Protein AF-A0A382FVC4-F1 (afdb_monomer_lite)

Foldseek 3Di:
DDPQVVVQVVCVVPDPDDDDDDDAPPFQRAQDDDFDDDPNFTWDQDPNDIDTDLADRRHHVVVSVVD

pLDDT: mean 93.09, std 4.52, range [60.31, 97.12]

Sequence (67 aa):
MNKFLQFSSDLTIHTNLKPLIHISPASGYRARSEFGFKNNAYTKIDDGKKVFMNTSNIPHSSIQKVM

Organism: NCBI:txid408172

Radius of gyration: 17.61 Å; chains: 1; bounding box: 40×16×46 Å

Structure (mmCIF, N/CA/C/O backbone):
data_AF-A0A382FVC4-F1
#
_entry.id   AF-A0A382FVC4-F1
#
loop_
_atom_site.group_PDB
_atom_site.id
_atom_site.type_symbol
_atom_site.label_atom_id
_atom_site.label_alt_id
_atom_site.label_comp_id
_atom_site.label_asym_id
_atom_site.label_entity_id
_atom_site.label_seq_id
_atom_site.pdbx_PDB_ins_code
_atom_site.Cartn_x
_atom_site.Cartn_y
_atom_site.Cartn_z
_atom_site.occupancy
_atom_site.B_iso_or_equiv
_atom_site.auth_seq_id
_atom_site.auth_comp_id
_atom_site.auth_asym_id
_atom_site.auth_atom_id
_atom_site.pdbx_PDB_model_num
ATOM 1 N N . MET A 1 1 ? 15.837 9.772 -2.078 1.00 60.31 1 MET A N 1
ATOM 2 C CA . MET A 1 1 ? 16.512 8.892 -3.059 1.00 60.31 1 MET A CA 1
ATOM 3 C C . MET A 1 1 ? 15.500 8.440 -4.106 1.00 60.31 1 MET A C 1
ATOM 5 O O . MET A 1 1 ? 14.434 7.967 -3.725 1.00 60.31 1 MET A O 1
ATOM 9 N N . ASN A 1 2 ? 15.779 8.632 -5.398 1.00 88.62 2 ASN A N 1
ATOM 10 C CA . ASN A 1 2 ? 14.876 8.230 -6.481 1.00 88.62 2 ASN A CA 1
ATOM 11 C C . ASN A 1 2 ? 15.080 6.737 -6.799 1.00 88.62 2 ASN A C 1
ATOM 13 O O . ASN A 1 2 ? 16.102 6.359 -7.367 1.00 88.62 2 ASN A O 1
ATOM 17 N N . LYS A 1 3 ? 14.106 5.896 -6.427 1.00 91.44 3 LYS A N 1
ATOM 18 C CA . LYS A 1 3 ? 14.175 4.432 -6.593 1.00 91.44 3 LYS A CA 1
ATOM 19 C C . LYS A 1 3 ? 14.314 3.995 -8.057 1.00 91.44 3 LYS A C 1
ATOM 21 O O . LYS A 1 3 ? 14.938 2.974 -8.316 1.00 91.44 3 LYS A O 1
ATOM 26 N N . PHE A 1 4 ? 13.771 4.762 -9.003 1.00 91.81 4 PHE A N 1
ATOM 27 C CA . PHE A 1 4 ? 13.826 4.430 -10.430 1.00 91.81 4 PHE A CA 1
ATOM 28 C C . PHE A 1 4 ? 15.216 4.657 -11.020 1.00 91.81 4 PHE A C 1
ATOM 30 O O . PHE A 1 4 ? 15.684 3.840 -11.810 1.00 91.81 4 PHE A O 1
ATOM 37 N N . LEU A 1 5 ? 15.887 5.740 -10.610 1.00 91.44 5 LEU A N 1
ATOM 38 C CA . LEU A 1 5 ? 17.268 6.007 -11.016 1.00 91.44 5 LEU A CA 1
ATOM 39 C C . LEU A 1 5 ? 18.216 4.947 -10.457 1.00 91.44 5 LEU A C 1
ATOM 41 O O . LEU A 1 5 ? 19.037 4.430 -11.207 1.00 91.44 5 LEU A O 1
ATOM 45 N N . GLN A 1 6 ? 18.048 4.583 -9.180 1.00 92.75 6 GLN A N 1
ATOM 46 C CA . GLN A 1 6 ? 18.843 3.520 -8.565 1.00 92.75 6 GLN A CA 1
ATOM 47 C C . GLN A 1 6 ? 18.660 2.195 -9.313 1.00 92.75 6 GLN A C 1
ATOM 49 O O . GLN A 1 6 ? 19.633 1.637 -9.801 1.00 92.75 6 GLN A O 1
ATOM 54 N N . PHE A 1 7 ? 17.411 1.757 -9.507 1.00 93.19 7 PHE A N 1
ATOM 55 C CA . PHE A 1 7 ? 17.115 0.520 -10.232 1.00 93.19 7 PHE A CA 1
ATOM 56 C C . PHE A 1 7 ? 17.678 0.517 -11.659 1.00 93.19 7 PHE A C 1
ATOM 58 O O . PHE A 1 7 ? 18.241 -0.479 -12.100 1.00 93.19 7 PHE A O 1
ATOM 65 N N . SER A 1 8 ? 17.554 1.637 -12.377 1.00 92.12 8 SER A N 1
ATOM 66 C CA . SER A 1 8 ? 18.086 1.750 -13.739 1.00 92.12 8 SER A CA 1
ATOM 67 C C . SER A 1 8 ? 19.611 1.645 -13.755 1.00 92.12 8 SER A C 1
ATOM 69 O O . SER A 1 8 ? 20.148 0.945 -14.605 1.00 92.12 8 SER A O 1
ATOM 71 N N . SER A 1 9 ? 20.296 2.299 -12.808 1.00 92.50 9 SER A N 1
ATOM 72 C CA . SER A 1 9 ? 21.754 2.220 -12.649 1.00 92.50 9 SER A CA 1
ATOM 73 C C . SER A 1 9 ? 22.205 0.792 -12.352 1.00 92.50 9 SER A C 1
ATOM 75 O O . SER A 1 9 ? 23.094 0.282 -13.031 1.00 92.50 9 SER A O 1
ATOM 77 N N . ASP A 1 10 ? 21.553 0.129 -11.396 1.00 93.81 10 ASP A N 1
ATOM 78 C CA . ASP A 1 10 ? 21.866 -1.246 -10.992 1.00 93.81 10 ASP A CA 1
ATOM 79 C C . ASP A 1 10 ? 21.664 -2.245 -12.143 1.00 93.81 10 ASP A C 1
ATOM 81 O O . ASP A 1 10 ? 22.369 -3.244 -12.241 1.00 93.81 10 ASP A O 1
ATOM 85 N N . LEU A 1 11 ? 20.725 -1.974 -13.054 1.00 94.81 11 LEU A N 1
ATOM 86 C CA . LEU A 1 11 ? 20.438 -2.852 -14.187 1.00 94.81 11 LEU A CA 1
ATOM 87 C C . LEU A 1 11 ? 21.500 -2.768 -15.301 1.00 94.81 11 LEU A C 1
ATOM 89 O O . LEU A 1 11 ? 21.728 -3.756 -16.002 1.00 94.81 11 LEU A O 1
ATOM 93 N N . THR A 1 12 ? 22.170 -1.619 -15.457 1.00 94.06 12 THR A N 1
ATOM 94 C CA . THR A 1 12 ? 23.099 -1.365 -16.580 1.00 94.06 12 THR A CA 1
ATOM 95 C C . THR A 1 12 ? 24.306 -2.299 -16.626 1.00 94.06 12 THR A C 1
ATOM 97 O O . THR A 1 12 ? 24.812 -2.581 -17.710 1.00 94.06 12 THR A O 1
ATOM 100 N N . ILE A 1 13 ? 24.746 -2.831 -15.479 1.00 95.88 13 ILE A N 1
ATOM 101 C CA . ILE A 1 13 ? 25.855 -3.799 -15.425 1.00 95.88 13 ILE A CA 1
ATOM 102 C C . ILE A 1 13 ? 25.459 -5.183 -15.962 1.00 95.88 13 I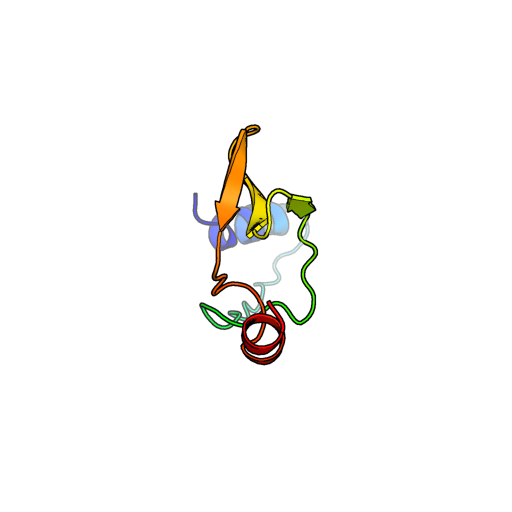LE A C 1
ATOM 104 O O . ILE A 1 13 ? 26.326 -6.013 -16.227 1.00 95.88 13 ILE A O 1
ATOM 108 N N . HIS A 1 14 ? 24.158 -5.445 -16.110 1.00 97.12 14 HIS A N 1
ATOM 109 C CA . HIS A 1 14 ? 23.615 -6.741 -16.512 1.00 97.12 14 HIS A CA 1
ATOM 110 C C . HIS A 1 14 ? 22.978 -6.716 -17.902 1.00 97.12 14 HIS A C 1
ATOM 112 O O . HIS A 1 14 ? 22.916 -7.751 -18.564 1.00 97.12 14 HIS A O 1
ATOM 118 N N . THR A 1 15 ? 22.463 -5.567 -18.347 1.00 96.00 15 THR A N 1
ATOM 119 C CA . THR A 1 15 ? 21.770 -5.457 -19.632 1.00 96.00 15 THR A CA 1
ATOM 120 C C . THR A 1 15 ? 21.670 -4.017 -20.132 1.00 96.00 15 THR A C 1
ATOM 122 O O . THR A 1 15 ? 21.618 -3.068 -19.355 1.00 96.00 15 THR A O 1
ATOM 125 N N . ASN A 1 16 ? 21.552 -3.868 -21.455 1.00 92.81 16 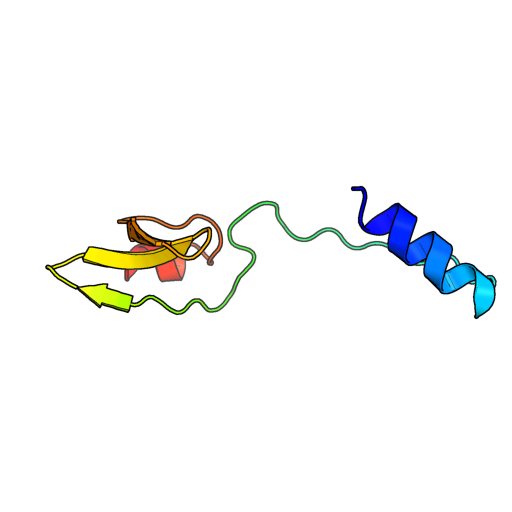ASN A N 1
ATOM 126 C CA . ASN A 1 16 ? 21.244 -2.596 -22.119 1.00 92.81 16 ASN A CA 1
ATOM 127 C C . ASN A 1 16 ? 19.729 -2.322 -22.208 1.00 92.81 16 ASN A C 1
ATOM 129 O O . ASN A 1 16 ? 19.310 -1.329 -22.811 1.00 92.81 16 ASN A O 1
ATOM 133 N N . LEU A 1 17 ? 18.892 -3.210 -21.660 1.00 93.25 17 LEU A N 1
ATOM 134 C 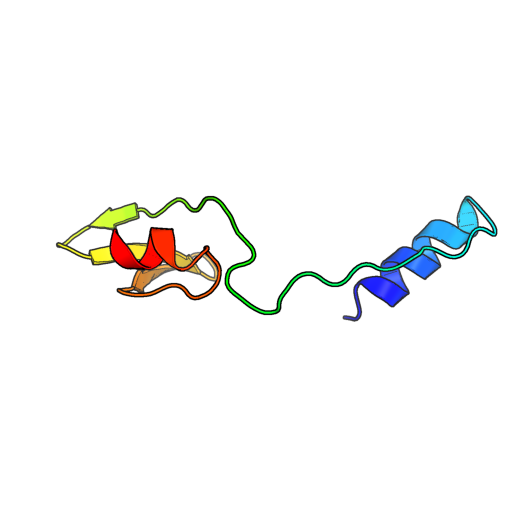CA . LEU A 1 17 ? 17.444 -3.027 -21.634 1.00 93.25 17 LEU A CA 1
ATOM 135 C C . LEU A 1 17 ? 17.066 -1.830 -20.759 1.00 93.25 17 LEU A C 1
ATOM 137 O O . LEU A 1 17 ? 17.504 -1.701 -19.617 1.00 93.25 17 LEU A O 1
ATOM 141 N N . LYS A 1 18 ? 16.187 -0.975 -21.287 1.00 90.06 18 LYS A N 1
ATOM 142 C CA . LYS A 1 18 ? 15.592 0.126 -20.527 1.00 90.06 18 LYS A CA 1
ATOM 143 C C . LYS A 1 18 ? 14.323 -0.375 -19.836 1.00 90.06 18 LYS A C 1
ATOM 145 O O . LYS A 1 18 ? 13.429 -0.861 -20.533 1.00 90.06 18 LYS A O 1
ATOM 150 N N . PRO A 1 19 ? 14.212 -0.269 -18.504 1.00 91.25 19 PRO A N 1
ATOM 151 C CA . PRO A 1 19 ? 13.048 -0.781 -17.804 1.00 91.25 19 PRO A CA 1
ATOM 152 C C . PRO A 1 19 ? 11.808 0.066 -18.098 1.00 91.25 19 PRO A C 1
ATOM 154 O O . PRO A 1 19 ? 11.848 1.296 -18.031 1.00 91.25 19 PRO A O 1
ATOM 157 N N . LEU A 1 20 ? 10.686 -0.601 -18.377 1.00 93.56 20 LEU A N 1
ATOM 158 C CA . LEU A 1 20 ? 9.375 0.039 -18.388 1.00 93.56 20 LEU A CA 1
ATOM 159 C C . LEU A 1 20 ? 8.902 0.213 -16.942 1.00 93.56 20 LEU A C 1
ATOM 161 O O . LEU A 1 20 ? 8.819 -0.753 -16.184 1.00 93.56 20 LEU A O 1
ATOM 165 N N . ILE A 1 21 ? 8.605 1.450 -16.552 1.00 92.06 21 ILE A N 1
ATOM 166 C CA . ILE A 1 21 ? 8.200 1.778 -15.186 1.00 92.06 21 ILE A CA 1
ATOM 167 C C . ILE A 1 21 ? 6.681 1.917 -15.115 1.00 92.06 21 ILE A C 1
ATOM 169 O O . ILE A 1 21 ? 6.096 2.784 -15.761 1.00 92.06 21 ILE A O 1
ATOM 173 N N . HIS A 1 22 ? 6.054 1.094 -14.276 1.00 93.75 22 HIS A N 1
ATOM 174 C CA . HIS A 1 22 ? 4.633 1.187 -13.954 1.00 93.75 22 HIS A CA 1
ATOM 175 C C . HIS A 1 22 ? 4.450 1.822 -12.578 1.00 93.75 22 HIS A C 1
ATOM 177 O O . HIS A 1 22 ? 5.058 1.394 -11.595 1.00 93.75 22 HIS A O 1
ATOM 183 N N . ILE A 1 23 ? 3.607 2.850 -12.506 1.00 93.88 23 ILE A N 1
ATOM 184 C CA . ILE A 1 23 ? 3.368 3.607 -11.277 1.00 93.88 23 ILE A CA 1
ATOM 185 C C . ILE A 1 23 ? 2.093 3.083 -10.617 1.00 93.88 23 ILE A C 1
ATOM 187 O O . ILE A 1 23 ? 1.025 3.064 -11.224 1.00 93.88 23 ILE A O 1
ATOM 191 N N . SER A 1 24 ? 2.214 2.660 -9.360 1.00 94.62 24 SER A N 1
ATOM 192 C CA . SER A 1 24 ? 1.065 2.338 -8.513 1.00 94.62 24 SER A CA 1
ATOM 193 C C . SER A 1 24 ? 0.255 3.605 -8.200 1.00 94.62 24 SER A C 1
ATOM 195 O O . SER A 1 24 ? 0.850 4.677 -8.078 1.00 94.62 24 SER A O 1
ATOM 197 N N . PRO A 1 25 ? -1.068 3.510 -7.970 1.00 95.06 25 PRO A N 1
ATOM 198 C CA . PRO A 1 25 ? -1.827 4.605 -7.373 1.00 95.06 25 PRO A CA 1
ATOM 199 C C . PRO A 1 25 ? -1.148 5.145 -6.107 1.00 95.06 25 PRO A C 1
ATOM 201 O O . PRO A 1 25 ? -0.523 4.386 -5.362 1.00 95.06 25 PRO A O 1
ATOM 204 N N . ALA A 1 26 ? -1.288 6.448 -5.851 1.00 94.19 26 ALA A N 1
ATOM 205 C CA . ALA A 1 26 ? -0.650 7.112 -4.709 1.00 94.19 26 ALA A CA 1
ATOM 206 C C . ALA A 1 26 ? -1.199 6.650 -3.342 1.00 94.19 26 ALA A C 1
ATOM 208 O O . ALA A 1 26 ? -0.519 6.768 -2.324 1.00 94.19 26 ALA A O 1
ATOM 209 N N . SER A 1 27 ? -2.419 6.109 -3.315 1.00 94.31 27 SER A N 1
ATOM 210 C CA . SER A 1 27 ? -3.121 5.606 -2.131 1.00 94.31 27 SER A CA 1
ATOM 211 C C . SER A 1 27 ? -4.011 4.420 -2.509 1.00 94.31 27 SER A C 1
ATOM 213 O O . SER A 1 27 ? -4.243 4.160 -3.690 1.00 94.31 27 SER A O 1
ATOM 215 N N . GLY A 1 28 ? -4.481 3.660 -1.519 1.00 94.88 28 GLY A N 1
ATOM 216 C CA . GLY A 1 28 ? -5.422 2.557 -1.740 1.00 94.88 28 GLY A CA 1
ATOM 217 C C . GLY A 1 28 ? -4.872 1.364 -2.528 1.00 94.88 28 GLY A C 1
ATOM 218 O O . GLY A 1 28 ? -5.625 0.455 -2.865 1.00 94.88 28 GLY A O 1
ATOM 219 N N . TYR A 1 29 ? -3.571 1.346 -2.822 1.00 95.81 29 TYR A N 1
ATOM 220 C CA . TYR A 1 29 ? -2.934 0.333 -3.662 1.00 95.81 29 TYR A CA 1
ATOM 221 C C . TYR A 1 29 ? -2.715 -1.002 -2.944 1.00 95.81 29 TYR A C 1
ATOM 223 O O . TYR A 1 29 ? -2.401 -2.010 -3.579 1.00 95.81 29 TYR A O 1
ATOM 231 N N . ARG A 1 30 ? -2.845 -1.038 -1.611 1.00 96.44 30 ARG A N 1
ATOM 232 C CA . ARG A 1 30 ? -2.590 -2.246 -0.828 1.00 96.44 30 ARG A CA 1
ATOM 233 C C . ARG A 1 30 ? -3.889 -3.020 -0.588 1.00 96.44 30 ARG A C 1
ATOM 235 O O . ARG A 1 30 ? -4.737 -2.610 0.197 1.00 96.44 30 ARG A O 1
ATOM 242 N N . ALA A 1 31 ? -4.019 -4.182 -1.220 1.00 95.94 31 ALA A N 1
ATOM 243 C CA . ALA A 1 31 ? -5.206 -5.037 -1.094 1.00 95.94 31 ALA A CA 1
ATOM 244 C C . ALA A 1 31 ? -5.330 -5.762 0.264 1.00 95.94 31 ALA A C 1
ATOM 246 O O . ALA A 1 31 ? -6.369 -6.342 0.556 1.00 95.94 31 ALA A O 1
ATOM 247 N N . ARG A 1 32 ? -4.277 -5.743 1.095 1.00 96.00 32 ARG A N 1
ATOM 248 C CA . ARG A 1 32 ? -4.251 -6.349 2.437 1.00 96.00 32 ARG A CA 1
ATOM 249 C C . ARG A 1 32 ? -3.385 -5.542 3.402 1.00 96.00 32 ARG A C 1
ATOM 251 O O . ARG A 1 32 ? -2.322 -5.054 3.012 1.00 96.00 32 ARG A O 1
ATOM 258 N N . SER A 1 33 ? -3.799 -5.436 4.659 1.00 94.38 33 SER A N 1
ATOM 259 C CA . SER A 1 33 ? -3.017 -4.794 5.718 1.00 94.38 33 SER A CA 1
ATOM 260 C C . SER A 1 33 ? -3.286 -5.460 7.059 1.00 94.38 33 SER A C 1
ATOM 262 O O . SER A 1 33 ? -4.396 -5.918 7.307 1.00 94.38 33 SER A O 1
ATOM 264 N N . GLU A 1 34 ? -2.263 -5.503 7.904 1.00 94.00 34 GLU A N 1
ATOM 265 C CA . GLU A 1 34 ? -2.332 -6.048 9.257 1.00 94.00 34 GLU A CA 1
ATOM 266 C C . GLU A 1 34 ? -2.154 -4.914 10.259 1.00 94.00 34 GLU A C 1
ATOM 268 O O . GLU A 1 34 ? -1.353 -3.998 10.048 1.00 94.00 34 GLU A O 1
ATOM 273 N N . PHE A 1 35 ? -2.911 -4.982 11.347 1.00 94.94 35 PHE A N 1
ATOM 274 C CA . PHE A 1 35 ? -2.913 -3.980 12.399 1.00 94.94 35 PHE A CA 1
ATOM 275 C C . PHE A 1 35 ? -2.924 -4.685 13.747 1.00 94.94 35 PHE A C 1
ATOM 277 O O . PHE A 1 35 ? -3.665 -5.646 13.944 1.00 94.94 35 PHE A O 1
ATOM 284 N N . GLY A 1 36 ? -2.133 -4.192 14.698 1.00 95.75 36 GLY A N 1
ATOM 285 C CA . GLY A 1 36 ? -2.362 -4.556 16.093 1.00 95.75 36 GLY A CA 1
ATOM 286 C C . GLY A 1 36 ? -3.637 -3.875 16.588 1.00 95.75 36 GLY A C 1
ATOM 287 O O . GLY A 1 36 ? -3.987 -2.812 16.085 1.00 95.75 36 GLY A O 1
ATOM 288 N N . PHE A 1 37 ? -4.293 -4.419 17.605 1.00 94.19 37 PHE A N 1
ATOM 289 C CA . PHE A 1 37 ? -5.453 -3.785 18.233 1.00 94.19 37 PHE A CA 1
ATOM 290 C C . PHE A 1 37 ? -5.247 -3.738 19.747 1.00 94.19 37 PHE A C 1
ATOM 292 O O . PHE A 1 37 ? -4.926 -4.753 20.367 1.00 94.19 37 PHE A O 1
ATOM 299 N N . LYS A 1 38 ? -5.349 -2.550 20.348 1.00 94.38 38 LYS A N 1
ATOM 300 C CA . LYS A 1 38 ? -5.184 -2.347 21.794 1.00 94.38 38 LYS A CA 1
ATOM 301 C C . LYS A 1 38 ? -5.976 -1.122 22.239 1.00 94.38 38 LYS A C 1
ATOM 303 O O . LYS A 1 38 ? -5.976 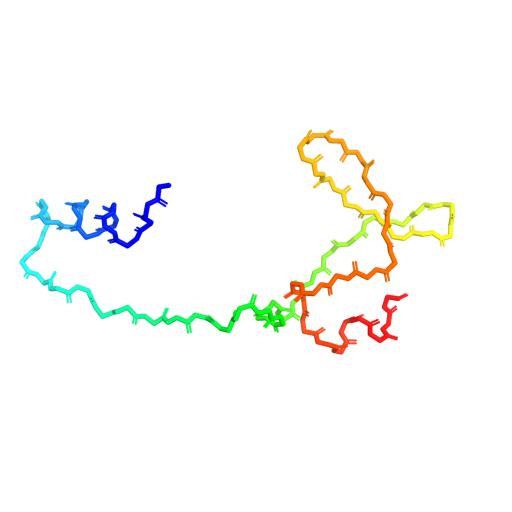-0.119 21.540 1.00 94.38 38 LYS A O 1
ATOM 308 N N . ASN A 1 39 ? -6.586 -1.181 23.424 1.00 91.94 39 ASN A N 1
ATOM 309 C CA . ASN A 1 39 ? -7.331 -0.062 24.019 1.00 91.94 39 ASN A CA 1
ATOM 310 C C . ASN A 1 39 ? -8.384 0.532 23.061 1.00 91.94 39 ASN A C 1
ATOM 312 O O . ASN A 1 39 ? -8.490 1.747 22.933 1.00 91.94 39 ASN A O 1
ATOM 316 N N . ASN A 1 40 ? -9.134 -0.339 22.375 1.00 90.75 40 ASN A N 1
ATOM 317 C CA . ASN A 1 40 ? -10.166 0.034 21.404 1.00 90.75 40 ASN A CA 1
ATOM 318 C C . ASN A 1 40 ? -9.666 0.874 20.208 1.00 90.75 40 ASN A C 1
ATOM 320 O O . ASN A 1 40 ? -10.408 1.682 19.658 1.00 90.75 40 ASN A O 1
ATOM 324 N N . ALA A 1 41 ? -8.401 0.702 19.821 1.00 92.56 41 ALA A N 1
ATOM 325 C CA . ALA A 1 41 ? -7.798 1.393 18.689 1.00 92.56 41 ALA A CA 1
ATOM 326 C C . ALA A 1 41 ? -6.829 0.479 17.924 1.00 92.56 41 ALA A C 1
ATOM 328 O O . ALA A 1 41 ? -6.168 -0.393 18.505 1.00 92.56 41 ALA A O 1
ATOM 329 N N . TYR A 1 42 ? -6.715 0.706 16.612 1.00 95.44 42 TYR A N 1
ATOM 330 C CA . TYR A 1 42 ? -5.721 0.031 15.781 1.00 95.44 42 TYR A CA 1
ATOM 331 C C . TYR A 1 42 ? -4.339 0.619 16.016 1.00 95.44 42 TYR A C 1
ATOM 333 O O . TYR A 1 42 ? -4.174 1.788 16.364 1.00 95.44 42 TYR A O 1
ATOM 341 N N . THR A 1 43 ? -3.321 -0.205 15.810 1.00 96.25 43 THR A N 1
ATOM 342 C CA . THR A 1 43 ? -1.929 0.157 16.029 1.00 96.25 43 THR A CA 1
ATOM 343 C C . THR A 1 43 ? -1.050 -0.325 14.887 1.00 96.25 43 THR A C 1
ATOM 345 O O . THR A 1 43 ? -1.273 -1.396 14.316 1.00 96.25 43 THR A O 1
ATOM 348 N N . LYS A 1 44 ? -0.017 0.458 14.589 1.00 95.00 44 LYS A N 1
ATOM 349 C CA . LYS A 1 44 ? 1.101 0.075 13.722 1.00 95.00 44 LYS A CA 1
ATOM 350 C C . LYS A 1 44 ? 2.424 0.342 14.432 1.00 95.00 44 LYS A C 1
ATOM 352 O O . LYS A 1 44 ? 2.462 1.081 15.418 1.00 95.00 44 LYS A O 1
ATOM 357 N N . ILE A 1 45 ? 3.501 -0.238 13.915 1.00 95.00 45 ILE A N 1
ATOM 358 C CA . ILE A 1 45 ? 4.854 0.198 14.256 1.00 95.00 45 ILE A CA 1
ATOM 359 C C . ILE A 1 45 ? 5.283 1.235 13.223 1.00 95.00 45 ILE A C 1
ATOM 361 O O . ILE A 1 45 ? 5.210 0.980 12.023 1.00 95.00 45 ILE A O 1
ATOM 365 N N . ASP A 1 46 ? 5.696 2.400 13.699 1.00 92.38 46 ASP A N 1
ATOM 366 C CA . ASP A 1 46 ? 6.236 3.490 12.899 1.00 92.38 46 ASP A CA 1
ATOM 367 C C . ASP A 1 46 ? 7.525 3.967 13.565 1.00 92.38 46 ASP A C 1
ATOM 369 O O . ASP A 1 46 ? 7.518 4.274 14.757 1.00 92.38 46 ASP A O 1
ATOM 373 N N . ASP A 1 47 ? 8.636 3.938 12.831 1.00 94.19 47 ASP A N 1
ATOM 374 C CA . ASP A 1 47 ? 9.978 4.254 13.347 1.00 94.19 47 ASP A CA 1
ATOM 375 C C . ASP A 1 47 ? 10.309 3.555 14.689 1.00 94.19 47 ASP A C 1
ATOM 377 O O . ASP A 1 47 ? 10.709 4.160 15.683 1.00 94.19 47 ASP A O 1
ATOM 381 N N . GLY A 1 48 ? 10.020 2.249 14.759 1.00 95.44 48 GLY A N 1
ATOM 382 C CA . GLY A 1 48 ? 10.232 1.423 15.956 1.00 95.44 48 GLY A CA 1
ATOM 383 C C . GLY A 1 48 ? 9.258 1.680 17.114 1.00 95.44 48 GLY A C 1
ATOM 384 O O . GLY A 1 48 ? 9.305 0.973 18.121 1.00 95.44 48 GLY A O 1
ATOM 385 N N . LYS A 1 49 ? 8.339 2.643 16.991 1.00 95.50 49 LYS A N 1
ATOM 386 C CA . LYS A 1 49 ? 7.370 3.007 18.031 1.00 95.50 49 LYS A CA 1
ATOM 387 C C . LYS A 1 49 ? 5.970 2.534 17.676 1.00 95.50 49 LYS A C 1
ATOM 389 O O . LYS A 1 49 ? 5.560 2.533 16.520 1.00 95.50 49 LYS A O 1
ATOM 394 N N . LYS A 1 50 ? 5.197 2.158 18.694 1.00 95.56 50 LYS A N 1
ATOM 395 C CA . LYS A 1 50 ? 3.777 1.840 18.520 1.00 95.56 50 LYS A CA 1
ATOM 396 C C . LYS A 1 50 ? 2.974 3.129 18.382 1.00 95.56 50 LYS A C 1
ATOM 398 O O . LYS A 1 50 ? 2.977 3.951 19.293 1.00 95.56 50 LYS A O 1
ATOM 403 N N . VAL A 1 51 ? 2.254 3.261 17.277 1.00 95.25 51 VAL A N 1
ATOM 404 C CA . VAL 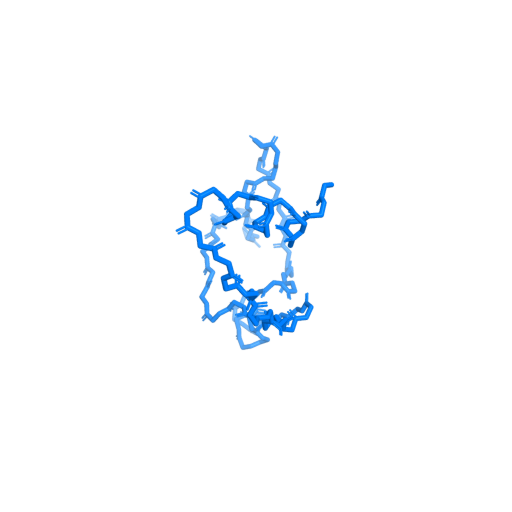A 1 51 ? 1.376 4.397 16.985 1.00 95.25 51 VAL A CA 1
ATOM 405 C C . VAL A 1 51 ? -0.060 3.902 16.919 1.00 95.25 51 VAL A C 1
ATOM 407 O O . VAL A 1 51 ? -0.332 2.902 16.256 1.00 95.25 51 VAL A O 1
ATOM 410 N N . PHE A 1 52 ? -0.961 4.597 17.611 1.00 95.62 52 PHE A N 1
ATOM 411 C CA . PHE A 1 52 ? -2.402 4.358 17.552 1.00 95.62 52 PHE A CA 1
ATOM 412 C C . PHE A 1 52 ? -3.010 5.137 16.386 1.00 95.62 52 PHE A C 1
ATOM 414 O O . PHE A 1 52 ? -2.611 6.271 16.123 1.00 95.62 52 PHE A O 1
ATOM 421 N N . MET A 1 53 ? -3.959 4.534 15.680 1.00 92.94 53 MET A N 1
ATOM 422 C CA . MET A 1 53 ? -4.581 5.134 14.505 1.00 92.94 53 MET A CA 1
ATOM 423 C C . MET A 1 53 ? -6.014 4.648 14.307 1.00 92.94 53 MET A C 1
ATOM 425 O O . MET A 1 53 ? -6.350 3.514 14.640 1.00 92.94 53 MET A O 1
ATOM 429 N N . ASN A 1 54 ? -6.820 5.515 13.697 1.00 89.94 54 ASN A N 1
ATOM 430 C CA . ASN A 1 54 ? -8.204 5.221 13.314 1.00 89.94 54 ASN A CA 1
ATOM 431 C C . ASN A 1 54 ? -8.352 5.054 11.796 1.00 89.94 54 ASN A C 1
ATOM 433 O O . ASN A 1 54 ? -9.329 4.489 11.318 1.00 89.94 54 ASN A O 1
ATOM 437 N N . THR A 1 55 ? -7.394 5.570 11.021 1.00 90.00 55 THR A N 1
ATOM 438 C CA . THR A 1 55 ? -7.438 5.527 9.561 1.00 90.00 55 THR A CA 1
ATOM 439 C C . THR A 1 55 ? -6.080 5.182 8.957 1.00 90.00 55 THR A C 1
ATOM 441 O O . THR A 1 55 ? -5.026 5.428 9.547 1.00 90.00 55 THR A O 1
ATOM 444 N N . SER A 1 56 ? -6.105 4.595 7.763 1.00 90.75 56 SER A N 1
ATOM 445 C CA . SER A 1 56 ? -4.947 4.332 6.923 1.00 90.75 56 SER A CA 1
ATOM 446 C C . SER A 1 56 ? -5.335 4.497 5.453 1.00 90.75 56 SER A C 1
ATOM 448 O O . SER A 1 56 ? -6.246 3.840 4.959 1.00 90.75 56 SER A O 1
ATOM 450 N N . ASN A 1 57 ? -4.621 5.361 4.733 1.00 90.50 57 ASN A N 1
ATOM 451 C CA . ASN A 1 57 ? -4.837 5.614 3.302 1.00 90.50 57 ASN A CA 1
ATOM 452 C C . ASN A 1 57 ? -4.001 4.699 2.383 1.00 90.50 57 ASN A C 1
ATOM 454 O O . ASN A 1 57 ? -4.131 4.753 1.161 1.00 90.50 57 ASN A O 1
ATOM 458 N N . ILE A 1 58 ? -3.126 3.876 2.961 1.00 93.44 58 ILE A N 1
ATOM 459 C CA . ILE A 1 58 ? -2.309 2.892 2.245 1.00 93.44 58 ILE A CA 1
ATOM 460 C C . ILE A 1 58 ? -3.165 1.715 1.740 1.00 93.44 58 ILE A C 1
ATOM 462 O O . ILE A 1 58 ? -3.061 1.374 0.556 1.00 93.44 58 ILE A O 1
ATOM 466 N N . PRO A 1 59 ? -3.990 1.064 2.586 1.00 95.56 59 PRO A N 1
ATOM 467 C CA . PRO A 1 59 ? -4.855 -0.010 2.136 1.00 95.56 59 PRO A CA 1
ATOM 468 C C . PRO A 1 59 ? -6.048 0.489 1.329 1.00 95.56 59 PRO A C 1
ATOM 470 O O . PRO A 1 59 ? -6.466 1.641 1.431 1.00 95.56 59 PRO A O 1
ATOM 473 N N . HIS A 1 60 ? -6.608 -0.416 0.530 1.00 96.19 60 HIS A N 1
ATOM 474 C CA . HIS A 1 60 ? -7.832 -0.174 -0.221 1.00 96.19 60 HIS A CA 1
ATOM 475 C C . HIS A 1 60 ? -8.966 0.307 0.702 1.00 96.19 60 HIS A C 1
ATOM 477 O O . HIS A 1 60 ? -9.087 -0.138 1.844 1.00 96.19 60 HIS A O 1
ATOM 483 N N . SER A 1 61 ? -9.836 1.184 0.196 1.00 94.25 61 SER A N 1
ATOM 484 C CA . SER A 1 61 ? -10.893 1.841 0.985 1.00 94.25 61 SER A CA 1
ATOM 485 C C . SER A 1 61 ? -11.869 0.869 1.657 1.00 94.25 61 SER A C 1
ATOM 487 O O . SER A 1 61 ? -12.473 1.204 2.671 1.00 94.25 61 SER A O 1
ATOM 489 N N . SER A 1 62 ? -12.010 -0.353 1.136 1.00 94.94 62 SER A N 1
ATOM 490 C CA . SER A 1 62 ? -12.792 -1.414 1.780 1.00 94.94 62 SER A CA 1
ATOM 491 C C . SER A 1 62 ? -12.231 -1.827 3.142 1.00 94.94 62 SER A C 1
ATOM 493 O O . SER A 1 62 ? -13.009 -2.114 4.042 1.00 94.94 62 SER A O 1
ATOM 495 N N . ILE A 1 63 ? -10.906 -1.816 3.315 1.00 94.88 63 ILE A N 1
ATOM 496 C CA . ILE A 1 63 ? -10.254 -2.109 4.598 1.00 94.88 63 ILE A CA 1
ATOM 497 C C . ILE A 1 63 ? -10.541 -0.977 5.585 1.00 94.88 63 ILE A C 1
ATOM 499 O O . ILE A 1 63 ? -10.895 -1.241 6.725 1.00 94.88 63 ILE A O 1
ATOM 503 N N . GLN A 1 64 ? -10.501 0.280 5.135 1.00 89.94 64 GLN A N 1
ATOM 504 C CA . GLN A 1 64 ? -10.824 1.433 5.980 1.00 89.94 64 GLN A CA 1
ATOM 505 C C . GLN A 1 64 ? -12.263 1.417 6.525 1.00 89.94 64 GLN A C 1
ATOM 507 O O . GLN A 1 64 ? -12.524 2.024 7.554 1.00 89.94 64 GLN A O 1
ATOM 512 N N . LYS A 1 65 ? -13.205 0.759 5.840 1.00 91.62 65 LYS A N 1
ATOM 513 C CA . LYS A 1 65 ? -14.598 0.642 6.304 1.00 91.62 65 LYS A CA 1
ATOM 514 C C . LYS A 1 65 ? -14.774 -0.349 7.456 1.00 91.62 65 LYS A C 1
ATOM 516 O O . LYS A 1 65 ? -15.791 -0.282 8.135 1.00 91.62 65 LYS A O 1
ATOM 52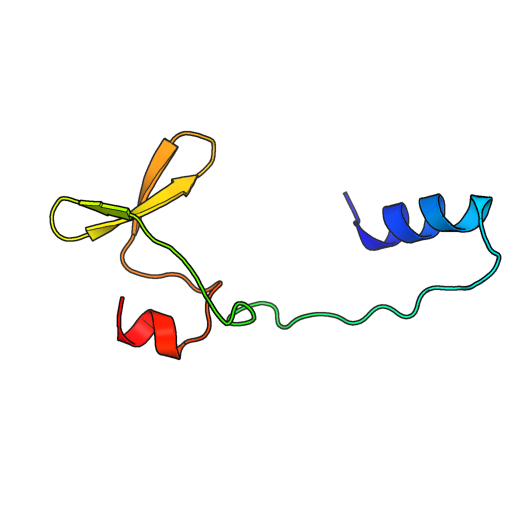1 N N . VAL A 1 66 ? -13.847 -1.297 7.601 1.00 90.25 66 VAL A N 1
ATOM 522 C CA . VAL A 1 66 ? -13.893 -2.347 8.634 1.00 90.25 66 VAL A CA 1
ATOM 523 C C . VAL A 1 66 ? -12.844 -2.153 9.723 1.00 90.25 66 VAL A C 1
ATOM 525 O O . VAL A 1 66 ? -12.933 -2.813 10.753 1.00 90.25 66 VAL A O 1
ATOM 528 N N . MET A 1 67 ? -11.861 -1.276 9.482 1.00 89.56 67 MET A N 1
ATOM 529 C CA . MET A 1 67 ? -11.086 -0.645 10.544 1.00 89.56 67 MET A CA 1
ATOM 530 C C . MET A 1 67 ? -12.044 0.206 11.376 1.00 89.56 67 MET A C 1
ATOM 532 O O . MET A 1 67 ? -12.337 -0.209 12.515 1.00 89.56 67 MET A O 1
#

Secondary structure (DSSP, 8-state):
--HHHHHHHHHHTT-SPPPPPPPPPSSS-BS----EEETTEEEEEETTEEEEES--SSB-HHHHTT-